Protein AF-A0A2I8VRW0-F1 (afdb_monomer)

Radius of gyration: 17.21 Å; Cα contacts (8 Å, |Δi|>4): 53; chains: 1; bounding box: 36×34×43 Å

Secondary structure (DSSP, 8-state):
--GGGGSHHHHT-HHHHHHHTT------HHHHHHHHHSTT---EEEEEE-TTS-EEEEEESS-TTSTTSPPPHHHHHHHHHHHHTT-

Solvent-accessible surface area (backbone atoms only — not comparable to full-atom values): 5562 Å² total; per-residue (Å²): 140,62,77,74,65,71,37,68,76,50,71,68,29,63,72,56,52,62,51,54,75,73,64,81,90,77,91,51,73,66,49,53,48,50,26,69,79,35,76,89,39,70,49,51,74,52,75,48,72,47,96,89,65,53,75,47,76,50,75,41,65,58,54,87,60,34,91,94,34,64,67,52,70,71,56,51,49,55,51,50,56,55,52,71,74,73,115

Mean predicted aligned error: 5.0 Å

Structure (mmCIF, N/CA/C/O backbone):
data_AF-A0A2I8VRW0-F1
#
_entry.id   AF-A0A2I8VRW0-F1
#
loop_
_atom_site.group_PDB
_atom_site.id
_atom_sit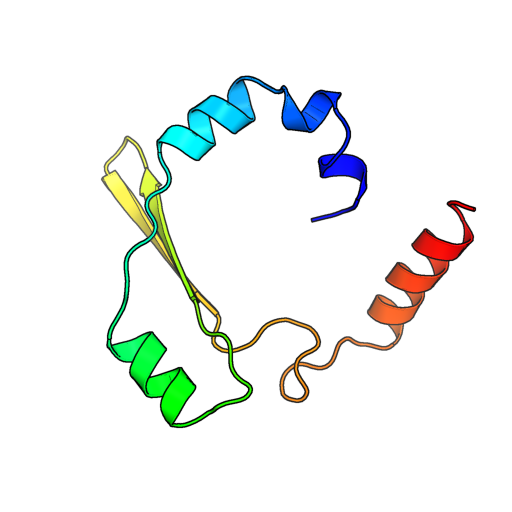e.type_symbol
_atom_site.label_atom_id
_atom_site.label_alt_id
_atom_site.label_comp_id
_atom_site.label_asym_id
_atom_site.label_entity_id
_atom_site.label_seq_id
_atom_site.pdbx_PDB_ins_code
_atom_site.Cartn_x
_atom_site.Cartn_y
_atom_site.Cartn_z
_atom_site.occupancy
_atom_site.B_iso_or_equiv
_atom_site.auth_seq_id
_atom_site.auth_comp_id
_atom_site.auth_asym_id
_atom_site.auth_atom_id
_atom_site.pdbx_PDB_model_num
ATOM 1 N N . MET A 1 1 ? -3.186 -9.466 -3.614 1.00 83.00 1 MET A N 1
ATOM 2 C CA . MET A 1 1 ? -4.484 -8.998 -4.144 1.00 83.00 1 MET A CA 1
ATOM 3 C C . MET A 1 1 ? -4.810 -9.741 -5.435 1.00 83.00 1 MET A C 1
ATOM 5 O O . MET A 1 1 ? -3.896 -9.988 -6.211 1.00 83.00 1 MET A O 1
ATOM 9 N N . THR A 1 2 ? -6.068 -10.122 -5.664 1.00 89.00 2 THR A N 1
ATOM 10 C CA . THR A 1 2 ? -6.555 -10.763 -6.906 1.00 89.00 2 THR A CA 1
ATOM 11 C C . THR A 1 2 ? -7.843 -10.083 -7.383 1.00 89.00 2 THR A C 1
ATOM 13 O O . THR A 1 2 ? -8.536 -9.499 -6.548 1.00 89.00 2 THR A O 1
ATOM 16 N N . PRO A 1 3 ? -8.230 -10.199 -8.670 1.00 90.12 3 PRO A N 1
ATOM 17 C CA . PRO A 1 3 ? -9.462 -9.587 -9.181 1.00 90.12 3 PRO A CA 1
ATOM 18 C C . PRO A 1 3 ? -10.733 -9.984 -8.416 1.00 90.12 3 PRO A C 1
ATOM 20 O O . PRO A 1 3 ? -11.663 -9.194 -8.311 1.00 90.12 3 PRO A O 1
ATOM 23 N N . ARG A 1 4 ? -10.768 -11.183 -7.815 1.00 90.00 4 ARG A N 1
ATOM 24 C CA . ARG A 1 4 ? -11.919 -11.663 -7.034 1.00 90.00 4 ARG A CA 1
ATOM 25 C C . ARG A 1 4 ? -12.270 -10.749 -5.856 1.00 90.00 4 ARG A C 1
ATOM 27 O O . ARG A 1 4 ? -13.438 -10.659 -5.512 1.00 90.00 4 ARG A O 1
ATOM 34 N N . GLN A 1 5 ? -11.284 -10.070 -5.271 1.00 89.31 5 GLN A N 1
ATOM 35 C CA . GLN A 1 5 ? -11.482 -9.172 -4.125 1.00 89.31 5 GLN A CA 1
ATOM 36 C C . GLN A 1 5 ? -12.163 -7.845 -4.500 1.00 89.31 5 GLN A C 1
ATOM 38 O O . GLN A 1 5 ? -12.454 -7.057 -3.611 1.00 89.31 5 GLN A O 1
ATOM 43 N N . TYR A 1 6 ? -12.413 -7.605 -5.790 1.00 92.25 6 TYR A N 1
ATOM 44 C CA . TYR A 1 6 ? -13.134 -6.435 -6.300 1.00 92.25 6 TYR A CA 1
ATOM 45 C C . TYR A 1 6 ? -14.560 -6.772 -6.758 1.00 92.25 6 TYR A C 1
ATOM 47 O O . TYR A 1 6 ? -15.204 -5.960 -7.413 1.00 92.25 6 TYR A O 1
ATOM 55 N N . ARG A 1 7 ? -15.051 -7.981 -6.466 1.00 93.88 7 ARG A N 1
ATOM 56 C CA . ARG A 1 7 ? -16.459 -8.328 -6.680 1.00 93.88 7 ARG A CA 1
ATOM 57 C C . ARG A 1 7 ? -17.335 -7.630 -5.639 1.00 93.88 7 ARG A C 1
ATOM 59 O O . ARG A 1 7 ? -16.874 -7.335 -4.537 1.00 93.88 7 ARG A O 1
ATOM 66 N N . GLU A 1 8 ? -18.595 -7.399 -5.993 1.00 93.38 8 GLU A N 1
ATOM 67 C CA . GLU A 1 8 ? -19.555 -6.626 -5.192 1.00 93.38 8 GLU A CA 1
ATOM 68 C C . GLU A 1 8 ? -19.682 -7.119 -3.741 1.00 93.38 8 GLU A C 1
ATOM 70 O O . GLU A 1 8 ? -19.754 -6.326 -2.806 1.00 93.38 8 GLU A O 1
ATOM 75 N N . ASP A 1 9 ? -19.631 -8.434 -3.532 1.00 92.19 9 ASP A N 1
ATOM 76 C CA . ASP A 1 9 ? -19.693 -9.079 -2.217 1.00 92.19 9 ASP A CA 1
ATOM 77 C C . ASP A 1 9 ? -18.505 -8.726 -1.306 1.00 92.19 9 ASP A C 1
ATOM 79 O O . ASP A 1 9 ? -18.650 -8.663 -0.085 1.00 92.19 9 ASP A O 1
ATOM 83 N N . TYR A 1 10 ? -17.330 -8.459 -1.882 1.00 90.19 10 TYR A N 1
ATOM 84 C CA . TYR A 1 10 ? -16.168 -7.965 -1.139 1.00 90.19 10 TYR A CA 1
ATOM 85 C C . TYR A 1 10 ? -16.198 -6.448 -0.966 1.00 90.19 10 TYR A C 1
ATOM 87 O O . TYR A 1 10 ? -15.784 -5.958 0.084 1.00 90.19 10 T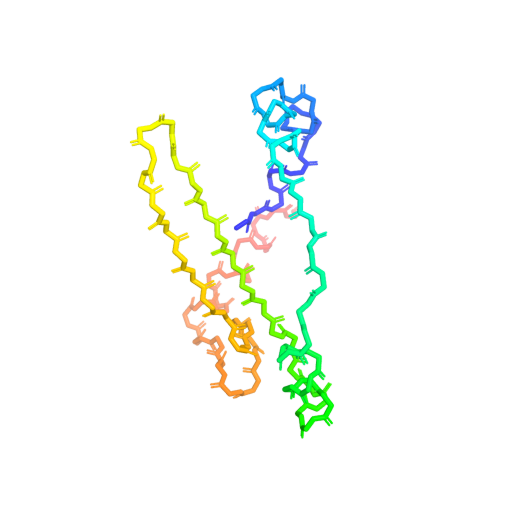YR A O 1
ATOM 95 N N . LEU A 1 11 ? -16.695 -5.719 -1.969 1.00 90.56 11 LEU A N 1
ATOM 96 C CA . LEU A 1 11 ? -16.808 -4.260 -1.923 1.00 90.56 11 LEU A CA 1
ATOM 97 C C . LEU A 1 11 ? -17.850 -3.782 -0.909 1.00 90.56 11 LEU A C 1
ATOM 99 O O . LEU A 1 11 ? -17.693 -2.705 -0.361 1.00 90.56 11 LEU A O 1
ATOM 103 N N . THR A 1 12 ? -18.884 -4.576 -0.636 1.00 93.25 12 THR A N 1
ATOM 104 C CA . THR A 1 12 ? -19.944 -4.253 0.339 1.00 93.25 12 THR A CA 1
ATOM 105 C C . THR A 1 12 ? -19.728 -4.910 1.705 1.00 93.25 12 THR A C 1
ATOM 107 O O . THR A 1 12 ? -20.567 -4.799 2.601 1.00 93.25 12 THR A O 1
ATOM 110 N N . ASN A 1 13 ? -18.599 -5.598 1.899 1.00 96.00 13 ASN A N 1
ATOM 111 C CA . ASN A 1 13 ? -18.326 -6.346 3.118 1.00 96.00 13 ASN A CA 1
ATOM 112 C C . ASN A 1 13 ? -18.107 -5.407 4.316 1.00 96.00 13 ASN A C 1
ATOM 114 O O . ASN A 1 13 ? -17.130 -4.654 4.362 1.00 96.00 13 ASN A O 1
ATOM 118 N N . SER A 1 14 ? -18.967 -5.511 5.334 1.00 96.56 14 SER A N 1
ATOM 119 C CA . SER A 1 14 ? -18.913 -4.651 6.523 1.00 96.56 14 SER A CA 1
ATOM 120 C C . SER A 1 14 ? -17.571 -4.711 7.252 1.00 96.56 14 SER A C 1
ATOM 122 O O . SER A 1 14 ? -17.059 -3.677 7.667 1.00 96.56 14 SER A O 1
ATOM 124 N N . ARG A 1 15 ? -16.937 -5.888 7.333 1.00 95.50 15 ARG A N 1
ATOM 125 C CA . ARG A 1 15 ? -15.631 -6.041 7.995 1.00 95.50 15 ARG A CA 1
ATOM 126 C C . ARG A 1 15 ? -14.524 -5.302 7.250 1.00 95.50 15 ARG A C 1
ATOM 128 O O . ARG A 1 15 ? -13.601 -4.797 7.881 1.00 95.50 15 ARG A O 1
ATOM 135 N N . VAL A 1 16 ? -14.592 -5.242 5.918 1.00 93.88 16 VAL A N 1
ATOM 136 C CA . VAL A 1 16 ? -13.634 -4.467 5.115 1.00 93.88 16 VAL A CA 1
ATOM 137 C C . VAL A 1 16 ? -13.845 -2.977 5.373 1.00 93.88 16 VAL A C 1
ATOM 139 O O . VAL A 1 16 ? -12.877 -2.278 5.655 1.00 93.88 16 VAL A O 1
ATOM 142 N N . HIS A 1 17 ? -15.097 -2.513 5.380 1.00 94.50 17 HIS A N 1
ATOM 143 C CA . HIS A 1 17 ? -15.430 -1.116 5.673 1.00 94.50 17 HIS A CA 1
ATOM 144 C C . HIS A 1 17 ? -14.988 -0.676 7.074 1.00 94.50 17 HIS A C 1
ATOM 146 O O . HIS A 1 17 ? -14.348 0.366 7.210 1.00 94.50 17 HIS A O 1
ATOM 152 N N . GLU A 1 18 ? -15.254 -1.484 8.101 1.00 96.12 18 GLU A N 1
ATOM 153 C CA . GLU A 1 18 ? -14.801 -1.234 9.477 1.00 96.12 18 GLU A CA 1
ATOM 154 C C . GLU A 1 18 ? -13.274 -1.115 9.574 1.00 96.12 18 GLU A C 1
ATOM 156 O O . GLU A 1 18 ? -12.753 -0.318 10.354 1.00 96.12 18 GLU A O 1
ATOM 161 N N . MET A 1 19 ? -12.534 -1.899 8.785 1.00 94.88 19 MET A N 1
ATOM 162 C CA . MET A 1 19 ? -11.076 -1.800 8.734 1.00 94.88 19 MET A CA 1
ATOM 163 C C . MET A 1 19 ? -10.613 -0.551 7.989 1.00 94.88 19 MET A C 1
ATOM 165 O O . MET A 1 19 ? -9.708 0.127 8.468 1.00 94.88 19 MET A O 1
ATOM 169 N N . THR A 1 20 ? -11.238 -0.205 6.861 1.00 93.88 20 THR A N 1
ATOM 170 C CA . THR A 1 20 ? -10.910 1.009 6.099 1.00 93.88 20 THR A CA 1
ATOM 171 C C . THR A 1 20 ? -11.083 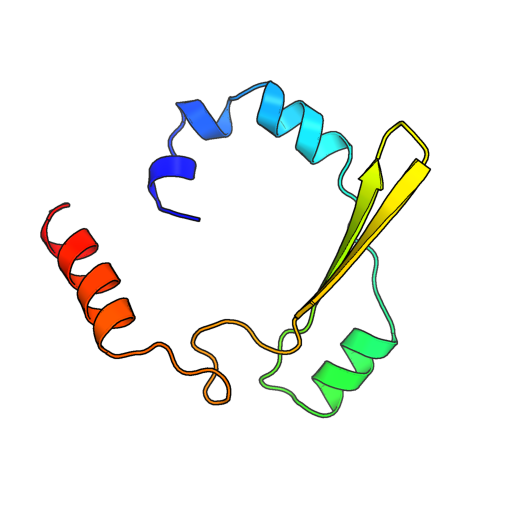2.274 6.939 1.00 93.88 20 THR A C 1
ATOM 173 O O . THR A 1 20 ? -10.270 3.185 6.822 1.00 93.88 20 THR A O 1
ATOM 176 N N . GLN A 1 21 ? -12.064 2.314 7.846 1.00 95.75 21 GLN A N 1
ATOM 177 C CA . GLN A 1 21 ? -12.264 3.439 8.772 1.00 95.75 21 GLN A CA 1
ATOM 178 C C . GLN A 1 21 ? -11.090 3.681 9.736 1.00 95.75 21 GLN A C 1
ATOM 180 O O . GLN A 1 21 ? -10.986 4.763 10.305 1.00 95.75 21 GLN A O 1
ATOM 185 N N . LYS A 1 22 ? -10.206 2.696 9.923 1.00 96.69 22 LYS A N 1
ATOM 186 C CA . LYS A 1 22 ? -9.019 2.796 10.789 1.00 96.69 22 LYS A CA 1
ATOM 187 C C . LYS A 1 22 ? -7.762 3.216 10.025 1.00 96.69 22 LYS A C 1
ATOM 189 O O . LYS A 1 22 ? -6.717 3.405 10.637 1.00 96.69 22 LYS A O 1
ATOM 194 N N . VAL A 1 23 ? -7.837 3.317 8.698 1.00 97.19 23 VAL A N 1
ATOM 195 C CA . VAL A 1 23 ? -6.690 3.640 7.847 1.00 97.19 23 VAL A CA 1
ATOM 196 C C . VAL A 1 23 ? -6.600 5.150 7.663 1.00 97.19 23 VAL A C 1
ATOM 198 O O . VAL A 1 23 ? -7.540 5.783 7.188 1.00 97.19 23 VAL A O 1
ATOM 201 N N . SER A 1 24 ? -5.438 5.719 7.973 1.00 96.94 24 SER A N 1
ATOM 202 C CA . SER A 1 24 ? -5.072 7.083 7.598 1.00 96.94 24 SER A CA 1
ATOM 203 C C . SER A 1 24 ? -3.919 7.058 6.595 1.00 96.94 24 SER A C 1
ATOM 205 O O . SER A 1 24 ? -3.023 6.218 6.664 1.00 96.94 24 SER A O 1
ATOM 207 N N . ALA A 1 25 ? -3.957 7.974 5.628 1.00 96.50 25 ALA A N 1
ATOM 208 C CA . ALA A 1 25 ? -2.849 8.217 4.715 1.00 96.50 25 ALA A CA 1
ATOM 209 C C . ALA A 1 25 ? -2.139 9.495 5.160 1.00 96.50 25 ALA A C 1
ATOM 211 O O . ALA A 1 25 ? -2.771 10.544 5.284 1.00 96.50 25 ALA A O 1
ATOM 212 N N . VAL A 1 26 ? -0.837 9.395 5.414 1.00 96.31 26 VAL A N 1
ATOM 213 C CA . VAL A 1 26 ? -0.010 10.509 5.884 1.00 96.31 26 VAL A CA 1
ATOM 214 C C . VAL A 1 26 ? 1.126 10.720 4.896 1.00 96.31 26 VAL A C 1
ATOM 216 O O . VAL A 1 26 ? 1.722 9.761 4.403 1.00 96.31 26 VAL A O 1
ATOM 219 N N . GLU A 1 27 ? 1.404 11.980 4.581 1.00 95.56 27 GLU A N 1
ATOM 220 C CA . GLU A 1 27 ? 2.547 12.347 3.756 1.00 95.56 27 GLU A CA 1
ATOM 221 C C . GLU A 1 27 ? 3.850 12.209 4.552 1.00 95.56 27 GLU A C 1
ATOM 223 O O . GLU A 1 27 ? 3.951 12.685 5.682 1.00 95.56 27 GLU A O 1
ATOM 228 N N . ASP A 1 28 ? 4.862 11.594 3.940 1.00 96.62 28 ASP A N 1
ATOM 229 C CA . ASP A 1 28 ? 6.183 11.422 4.538 1.00 96.62 28 ASP A CA 1
ATOM 230 C C . ASP A 1 28 ? 7.256 12.106 3.678 1.00 96.62 28 ASP A C 1
ATOM 232 O O . ASP A 1 28 ? 7.471 11.778 2.503 1.00 96.62 28 ASP A O 1
ATOM 236 N N . GLY A 1 29 ? 7.955 13.072 4.278 1.00 96.56 29 GLY A N 1
ATOM 237 C CA . GLY A 1 29 ? 8.975 13.862 3.592 1.00 96.56 29 GLY A CA 1
ATOM 238 C C . GLY A 1 29 ? 10.153 13.031 3.072 1.00 96.56 29 GLY A C 1
ATOM 239 O O . GLY A 1 29 ? 10.718 13.369 2.028 1.00 96.56 29 GLY A O 1
ATOM 240 N N . SER A 1 30 ? 10.495 11.931 3.750 1.00 95.44 30 SER A N 1
ATOM 241 C CA . SER A 1 30 ? 11.584 11.035 3.351 1.00 95.44 30 SER A CA 1
ATOM 242 C C . SER A 1 30 ? 11.204 10.183 2.137 1.00 95.44 30 SER A C 1
ATOM 244 O O . SER A 1 30 ? 12.017 10.018 1.228 1.00 95.44 30 SER A O 1
ATOM 246 N N . LEU A 1 31 ? 9.953 9.715 2.052 1.00 96.06 31 LEU A N 1
ATOM 247 C CA . LEU A 1 31 ? 9.437 9.002 0.877 1.00 96.06 31 LEU A CA 1
ATOM 248 C C . LEU A 1 31 ? 9.376 9.919 -0.347 1.00 96.06 31 LEU A C 1
ATOM 250 O O . LEU A 1 31 ? 9.764 9.524 -1.450 1.00 96.06 31 LEU A O 1
ATOM 254 N N . ASN A 1 32 ? 8.959 11.169 -0.143 1.00 95.62 32 ASN A N 1
ATOM 255 C CA . ASN A 1 32 ? 8.947 12.183 -1.192 1.00 95.62 32 ASN A CA 1
ATOM 256 C C . ASN A 1 32 ? 10.354 12.533 -1.684 1.00 95.62 32 ASN A C 1
ATOM 258 O O . ASN A 1 32 ? 10.558 12.697 -2.888 1.00 95.62 32 ASN A O 1
ATOM 262 N N . ALA A 1 33 ? 11.327 12.646 -0.776 1.00 96.06 33 ALA A N 1
ATOM 263 C CA . ALA A 1 33 ? 12.726 12.845 -1.141 1.00 96.06 33 ALA A CA 1
ATOM 264 C C . ALA A 1 33 ? 13.270 11.651 -1.935 1.00 96.06 33 ALA A C 1
ATOM 266 O O . ALA A 1 33 ? 13.791 11.843 -3.033 1.00 96.06 33 ALA A O 1
ATOM 267 N N . HIS A 1 34 ? 13.018 10.426 -1.461 1.00 94.31 34 HIS A N 1
ATOM 268 C CA . HIS A 1 34 ? 13.411 9.197 -2.154 1.00 94.31 34 HIS A CA 1
ATOM 269 C C . HIS A 1 34 ? 12.861 9.142 -3.581 1.00 94.31 34 HIS A C 1
ATOM 271 O O . HIS A 1 34 ? 13.594 8.824 -4.515 1.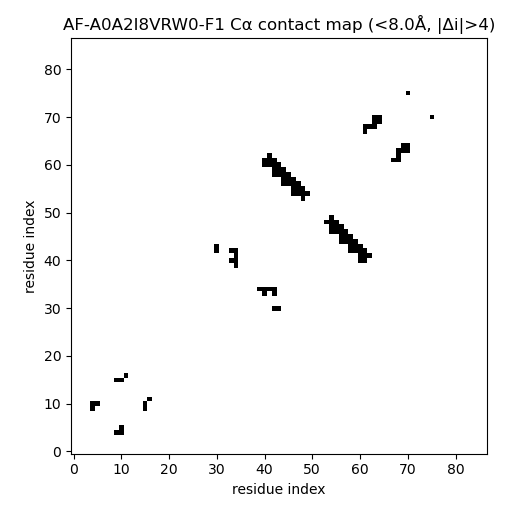00 94.31 34 HIS A O 1
ATOM 277 N N . ARG A 1 35 ? 11.577 9.471 -3.775 1.00 93.56 35 ARG A N 1
ATOM 278 C CA . ARG A 1 35 ? 10.958 9.527 -5.108 1.00 93.56 35 ARG A CA 1
ATOM 279 C C . ARG A 1 35 ? 11.573 10.617 -5.990 1.00 93.56 35 ARG A C 1
ATOM 281 O O . ARG A 1 35 ? 11.693 10.409 -7.191 1.00 93.56 35 ARG A O 1
ATOM 288 N N . ARG A 1 36 ? 11.941 11.777 -5.435 1.00 96.12 36 ARG A N 1
ATOM 289 C CA . ARG A 1 36 ? 12.610 12.846 -6.200 1.00 96.12 36 ARG A CA 1
ATOM 290 C C . ARG A 1 36 ? 13.975 12.395 -6.721 1.00 96.12 36 ARG A C 1
ATOM 292 O O . ARG A 1 36 ? 14.291 12.661 -7.875 1.00 96.12 36 ARG A O 1
ATOM 299 N N . GLU A 1 37 ? 14.740 11.687 -5.896 1.00 96.19 37 GLU A N 1
ATOM 300 C CA . GLU A 1 37 ? 16.042 11.114 -6.267 1.00 96.19 37 GLU A CA 1
ATOM 301 C C . GLU A 1 37 ? 15.901 9.918 -7.216 1.00 96.19 37 GLU A C 1
ATOM 303 O O . GLU A 1 37 ? 16.735 9.715 -8.095 1.00 96.19 37 GLU A O 1
ATOM 308 N N . ASN A 1 38 ? 14.810 9.158 -7.080 1.00 93.44 38 ASN A N 1
ATOM 309 C CA . ASN A 1 38 ? 14.535 7.951 -7.851 1.00 93.44 38 ASN A CA 1
ATOM 310 C C . ASN A 1 38 ? 13.143 8.043 -8.508 1.00 93.44 38 ASN A C 1
ATOM 312 O O . ASN A 1 38 ? 12.192 7.425 -8.022 1.00 93.44 38 ASN A O 1
ATOM 316 N N . PRO A 1 39 ? 12.983 8.774 -9.631 1.00 92.31 39 PRO A N 1
ATOM 317 C CA . PRO A 1 39 ? 11.666 9.115 -10.188 1.00 92.31 39 PRO A CA 1
ATOM 318 C C . PRO A 1 39 ? 10.770 7.931 -10.572 1.00 92.31 39 PRO A C 1
ATOM 320 O O . PRO A 1 39 ? 9.557 8.091 -10.694 1.00 92.31 39 PRO A O 1
ATOM 323 N N . ARG A 1 40 ? 11.357 6.746 -10.785 1.00 92.56 40 ARG A N 1
ATOM 324 C CA . ARG A 1 40 ? 10.631 5.504 -11.108 1.00 92.56 40 ARG A CA 1
ATOM 325 C C . ARG A 1 40 ? 10.146 4.746 -9.869 1.00 92.56 40 ARG A C 1
ATOM 327 O O . ARG A 1 40 ? 9.353 3.817 -10.001 1.00 92.56 40 ARG A O 1
ATOM 334 N N . HIS A 1 41 ? 10.593 5.143 -8.68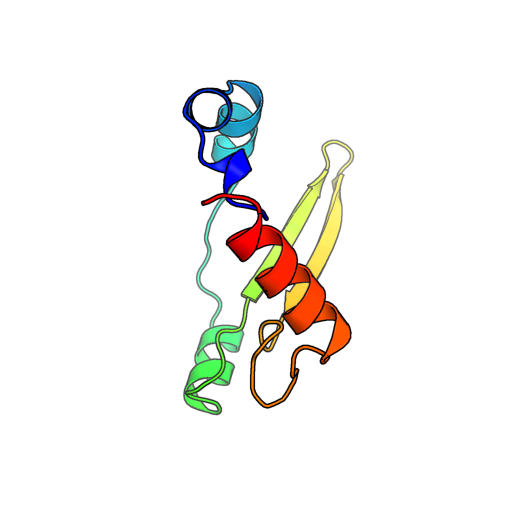0 1.00 93.06 41 HIS A N 1
ATOM 335 C CA . HIS A 1 41 ? 10.225 4.497 -7.429 1.00 93.06 41 HIS A CA 1
ATOM 336 C C . HIS A 1 41 ? 8.919 5.084 -6.905 1.00 93.06 41 HIS A C 1
ATOM 338 O O . HIS A 1 41 ? 8.666 6.288 -6.977 1.00 93.06 41 HIS A O 1
ATOM 344 N N . VAL A 1 42 ? 8.104 4.211 -6.321 1.00 92.69 42 VAL A N 1
ATOM 345 C CA . VAL A 1 42 ? 6.857 4.576 -5.645 1.00 92.69 42 VAL A CA 1
ATOM 346 C C . VAL A 1 42 ? 6.921 3.986 -4.237 1.00 92.69 42 VAL A C 1
ATOM 348 O O . VAL A 1 42 ? 6.364 2.913 -4.000 1.00 92.69 42 VAL A O 1
ATOM 351 N N . PRO A 1 43 ? 7.696 4.609 -3.331 1.00 95.94 43 PRO A N 1
ATOM 352 C CA . PRO A 1 43 ? 7.956 4.030 -2.028 1.00 95.94 43 PRO A CA 1
ATOM 353 C C . PRO A 1 43 ? 6.768 4.254 -1.083 1.00 95.94 43 PRO A C 1
ATOM 355 O O . PRO A 1 43 ? 6.066 5.261 -1.173 1.00 95.94 43 PRO A O 1
ATOM 358 N N . SER A 1 44 ? 6.553 3.323 -0.159 1.00 96.19 44 SER A N 1
ATOM 359 C CA . SER A 1 44 ? 5.496 3.404 0.852 1.00 96.19 44 SER A CA 1
ATOM 360 C C . SER A 1 44 ? 5.943 2.803 2.182 1.00 96.19 44 SER A C 1
ATOM 362 O O . SER A 1 44 ? 6.812 1.927 2.227 1.00 96.19 44 SER A O 1
ATOM 364 N N . ILE A 1 45 ? 5.345 3.282 3.272 1.00 96.94 45 ILE A N 1
ATOM 365 C CA . ILE A 1 45 ? 5.468 2.709 4.615 1.00 96.94 45 ILE A CA 1
ATOM 366 C C . ILE A 1 45 ? 4.060 2.366 5.089 1.00 96.94 45 ILE A C 1
ATOM 368 O O . ILE A 1 45 ? 3.139 3.167 4.940 1.00 96.94 45 ILE A O 1
ATOM 372 N N . VAL A 1 46 ? 3.894 1.170 5.642 1.00 97.19 46 VAL A N 1
ATOM 373 C CA . VAL A 1 46 ? 2.664 0.748 6.311 1.00 97.19 46 VAL A CA 1
ATOM 374 C C . VAL A 1 46 ? 2.992 0.526 7.776 1.00 97.19 46 VAL A C 1
ATOM 376 O O . VAL A 1 46 ? 3.886 -0.261 8.088 1.00 97.19 46 VAL A O 1
ATOM 379 N N . ARG A 1 47 ? 2.260 1.214 8.655 1.00 97.56 47 ARG A N 1
ATOM 380 C CA . ARG A 1 47 ? 2.309 1.029 10.106 1.00 97.56 47 ARG A CA 1
ATOM 381 C C . ARG A 1 47 ? 0.968 0.506 10.597 1.00 97.56 47 ARG A C 1
ATOM 383 O O . ARG A 1 47 ? -0.076 0.976 10.150 1.00 97.56 47 ARG A O 1
ATOM 390 N N . ILE A 1 48 ? 1.003 -0.470 11.494 1.00 97.75 48 ILE A N 1
ATOM 391 C CA . ILE A 1 48 ? -0.172 -1.054 12.139 1.00 97.75 48 ILE A CA 1
ATOM 392 C C . ILE A 1 48 ? 0.072 -1.011 13.640 1.00 97.75 48 ILE A C 1
ATOM 394 O O . ILE A 1 48 ? 1.030 -1.616 14.110 1.00 97.75 48 ILE A O 1
ATOM 398 N N . THR A 1 49 ? -0.815 -0.342 14.369 1.00 97.69 49 THR A N 1
ATOM 399 C CA . THR A 1 49 ? -0.868 -0.399 15.832 1.00 97.69 49 THR A CA 1
ATOM 400 C C . THR A 1 49 ? -2.041 -1.285 16.230 1.00 97.69 49 THR A C 1
ATOM 402 O O . THR A 1 49 ? -3.175 -1.060 15.795 1.00 97.69 49 THR A O 1
ATOM 405 N N . THR A 1 50 ? -1.780 -2.328 17.008 1.00 97.00 50 THR A N 1
ATOM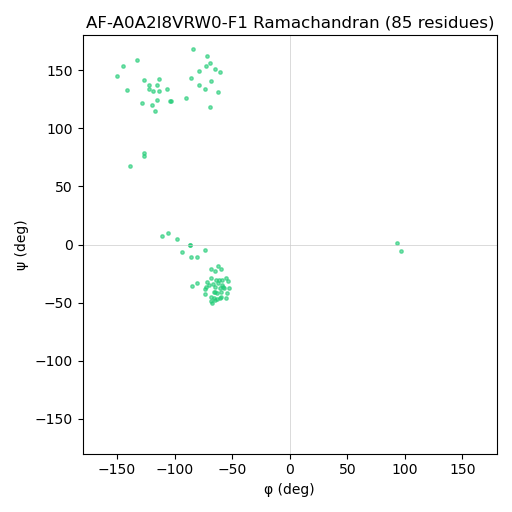 406 C CA . THR A 1 50 ? -2.806 -3.250 17.504 1.00 97.00 50 THR A CA 1
ATOM 407 C C . THR A 1 50 ? -3.474 -2.702 18.767 1.00 97.00 50 THR A C 1
ATOM 409 O O . THR A 1 50 ? -3.044 -1.716 19.361 1.00 97.00 50 THR A O 1
ATOM 412 N N . THR A 1 51 ? -4.582 -3.315 19.185 1.00 96.62 51 THR A N 1
ATOM 413 C CA . THR A 1 51 ? -5.379 -2.841 20.333 1.00 96.62 51 THR A CA 1
ATOM 414 C C . THR A 1 51 ? -4.679 -2.990 21.684 1.00 96.62 51 THR A C 1
ATOM 416 O O . THR A 1 51 ? -5.062 -2.323 22.638 1.00 96.62 51 THR A O 1
ATOM 419 N N . ASP A 1 52 ? -3.687 -3.872 21.771 1.00 96.75 52 ASP A N 1
ATOM 420 C CA . ASP A 1 52 ? -2.777 -4.043 22.909 1.00 96.75 52 ASP A CA 1
ATOM 421 C C . ASP A 1 52 ? -1.554 -3.109 22.849 1.00 96.75 52 ASP A C 1
ATOM 423 O O . ASP A 1 52 ? -0.762 -3.089 23.786 1.00 96.75 52 ASP A O 1
ATOM 427 N N . GLY A 1 53 ? -1.442 -2.280 21.804 1.00 96.88 53 GLY A N 1
ATOM 428 C CA . GLY A 1 53 ? -0.418 -1.243 21.670 1.00 96.88 53 GLY A CA 1
ATOM 429 C C . GLY A 1 53 ? 0.843 -1.667 20.916 1.00 96.88 53 GLY A C 1
ATOM 430 O O . GLY A 1 53 ? 1.736 -0.838 20.758 1.00 96.88 53 GLY A O 1
ATOM 431 N N . GLU A 1 54 ? 0.923 -2.905 20.423 1.00 97.75 54 GLU A N 1
ATOM 432 C CA . GLU A 1 54 ? 2.058 -3.356 19.612 1.00 97.75 54 GLU A CA 1
ATOM 433 C C . GLU A 1 54 ? 2.074 -2.657 18.247 1.00 97.75 54 GLU A C 1
ATOM 435 O O . GLU A 1 54 ? 1.036 -2.458 17.606 1.00 97.75 54 GLU A O 1
ATOM 440 N N . GLU A 1 55 ? 3.271 -2.299 17.781 1.00 97.81 55 GLU A N 1
ATOM 441 C CA . GLU A 1 55 ? 3.467 -1.633 16.497 1.00 97.81 55 GLU A CA 1
ATOM 442 C C . GLU A 1 55 ? 4.228 -2.516 15.511 1.00 97.81 55 GLU A C 1
ATOM 444 O O . GLU A 1 55 ? 5.304 -3.042 15.793 1.00 97.81 55 GLU A O 1
ATOM 449 N N . TYR A 1 56 ? 3.692 -2.604 14.299 1.00 97.75 56 TYR A N 1
ATOM 450 C CA . TYR A 1 56 ? 4.332 -3.252 13.166 1.00 97.75 56 TYR A CA 1
ATOM 451 C C . TYR A 1 56 ? 4.555 -2.228 12.066 1.00 97.75 56 TYR A C 1
ATOM 453 O O . TYR A 1 56 ? 3.630 -1.513 11.683 1.00 97.75 56 TYR A O 1
ATOM 461 N N . GLU A 1 57 ? 5.763 -2.191 11.514 1.00 96.88 57 GLU A N 1
ATOM 462 C CA . GLU A 1 57 ? 6.107 -1.3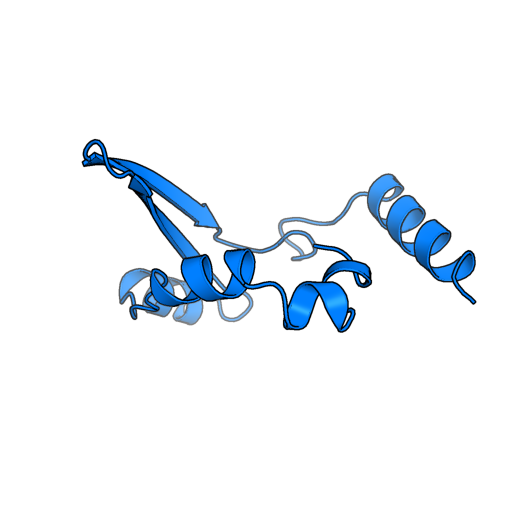22 10.395 1.00 96.88 57 GLU A CA 1
ATOM 463 C C . GLU A 1 57 ? 6.718 -2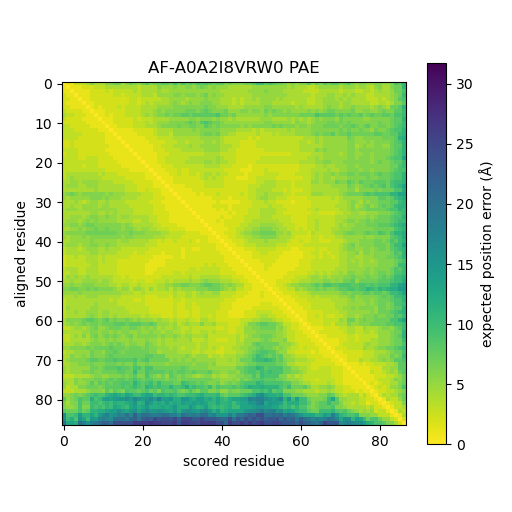.133 9.253 1.00 96.88 57 GLU A C 1
ATOM 465 O O . GLU A 1 57 ? 7.487 -3.074 9.453 1.00 96.88 57 GLU A O 1
ATOM 470 N N . THR A 1 58 ? 6.383 -1.771 8.020 1.00 96.50 58 THR A N 1
ATOM 471 C CA . THR A 1 58 ? 7.074 -2.273 6.834 1.00 96.50 58 THR A CA 1
ATOM 472 C C . THR A 1 58 ? 7.227 -1.169 5.804 1.00 96.50 58 THR A C 1
ATOM 474 O O . THR A 1 58 ? 6.264 -0.481 5.465 1.00 96.50 58 THR A O 1
ATOM 477 N N . ARG A 1 59 ? 8.439 -1.049 5.256 1.00 95.06 59 ARG A N 1
ATOM 478 C CA . ARG A 1 59 ? 8.766 -0.146 4.153 1.00 95.06 59 ARG A CA 1
ATOM 479 C C . ARG A 1 59 ? 8.956 -0.923 2.856 1.00 95.06 59 ARG A C 1
ATOM 481 O O . ARG A 1 59 ? 9.690 -1.906 2.808 1.00 95.06 59 ARG A O 1
ATOM 488 N N . VAL A 1 60 ? 8.354 -0.425 1.783 1.00 93.56 60 VAL A N 1
ATOM 489 C CA . VAL A 1 60 ? 8.538 -0.921 0.417 1.00 93.56 60 VAL A CA 1
ATOM 490 C C . VAL A 1 60 ? 9.161 0.197 -0.409 1.00 93.56 60 VAL A C 1
ATOM 492 O O . VAL A 1 60 ? 8.544 1.238 -0.604 1.00 93.56 60 VAL A O 1
ATOM 495 N N . GLY A 1 61 ? 10.395 0.008 -0.883 1.00 89.75 61 GLY A N 1
ATOM 496 C CA . GLY A 1 61 ? 11.082 0.993 -1.734 1.00 89.75 61 GLY A CA 1
ATOM 497 C C . GLY A 1 61 ? 10.657 0.931 -3.205 1.00 89.75 61 GLY A C 1
ATOM 498 O O . GLY A 1 61 ? 10.593 1.957 -3.879 1.00 89.75 61 GLY A O 1
ATOM 499 N N . TYR A 1 62 ? 10.343 -0.272 -3.687 1.00 90.19 62 TYR A N 1
ATOM 500 C CA . TYR A 1 62 ? 9.832 -0.535 -5.030 1.00 90.19 62 TYR A CA 1
ATOM 501 C C . TYR A 1 62 ? 8.912 -1.772 -5.029 1.00 90.19 62 TYR A C 1
ATOM 503 O O . TYR A 1 62 ? 9.134 -2.729 -4.274 1.00 90.19 62 TYR A O 1
ATOM 511 N N . PRO A 1 63 ? 7.854 -1.783 -5.857 1.00 88.62 63 PRO A N 1
ATOM 512 C CA . PRO A 1 63 ? 6.936 -2.912 -5.940 1.00 88.62 63 PRO A CA 1
ATOM 513 C C . PRO A 1 63 ? 7.575 -4.120 -6.642 1.00 88.62 63 PRO A C 1
ATOM 515 O O . PRO A 1 63 ? 8.561 -4.003 -7.367 1.00 88.62 63 PRO A O 1
ATOM 518 N N . SER A 1 64 ? 6.983 -5.301 -6.453 1.00 88.19 64 SER A N 1
ATOM 519 C CA . SER A 1 64 ? 7.274 -6.463 -7.306 1.00 88.19 64 SER A CA 1
ATOM 520 C C . SER A 1 64 ? 6.868 -6.142 -8.750 1.00 88.19 64 SER A C 1
ATOM 522 O O . SER A 1 64 ? 5.776 -5.620 -8.979 1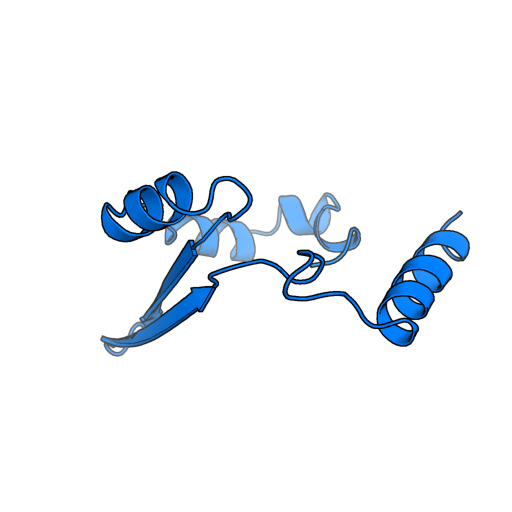.00 88.19 64 SER A O 1
ATOM 524 N N . GLY A 1 65 ? 7.759 -6.404 -9.705 1.00 87.25 65 GLY A N 1
ATOM 525 C CA . GLY A 1 65 ? 7.618 -6.012 -11.110 1.00 87.25 65 GLY A CA 1
ATOM 526 C C . GLY A 1 65 ? 8.337 -4.717 -11.481 1.00 87.25 65 GLY A C 1
ATOM 527 O O . GLY A 1 65 ? 8.391 -4.385 -12.662 1.00 87.25 65 GLY A O 1
ATOM 528 N N . HIS A 1 66 ? 8.918 -3.997 -10.516 1.00 91.06 66 HIS A N 1
ATOM 529 C CA . HIS A 1 66 ? 9.878 -2.935 -10.823 1.00 91.06 66 HIS A CA 1
ATOM 530 C C . HIS A 1 66 ? 11.141 -3.542 -11.470 1.00 91.06 66 HIS A C 1
ATOM 532 O O . HIS A 1 66 ? 11.483 -4.673 -11.132 1.00 91.06 66 HIS A O 1
ATOM 538 N N . PRO A 1 67 ? 11.886 -2.832 -12.339 1.00 88.31 67 PRO A N 1
ATOM 539 C CA . PRO A 1 67 ? 13.128 -3.359 -12.920 1.00 88.31 67 PRO A CA 1
ATOM 540 C C . PRO A 1 67 ? 14.157 -3.849 -11.890 1.00 88.31 67 PRO A C 1
ATOM 542 O O . PRO A 1 67 ? 14.872 -4.809 -12.146 1.00 88.31 67 PRO A O 1
ATOM 545 N N . GLU A 1 68 ? 14.194 -3.228 -10.710 1.00 89.50 68 GLU A N 1
ATOM 546 C CA . GLU A 1 68 ? 15.060 -3.635 -9.585 1.00 89.50 68 GLU A CA 1
ATOM 547 C C . GLU A 1 68 ? 14.503 -4.815 -8.772 1.00 89.50 68 GLU A C 1
ATOM 549 O O . GLU A 1 68 ? 15.202 -5.399 -7.950 1.00 89.50 68 GLU A O 1
ATOM 554 N N . ARG A 1 69 ? 13.240 -5.186 -9.005 1.00 90.25 69 ARG A N 1
ATOM 555 C CA . ARG A 1 69 ? 12.572 -6.346 -8.407 1.00 90.25 69 ARG A CA 1
ATOM 556 C C . ARG A 1 69 ? 11.722 -7.052 -9.458 1.00 90.25 69 ARG A C 1
ATOM 558 O O . ARG A 1 69 ? 10.486 -7.003 -9.379 1.00 90.25 69 ARG A O 1
ATOM 565 N N . PRO A 1 70 ? 12.370 -7.662 -10.462 1.00 90.50 70 PRO A N 1
ATOM 566 C CA . PRO A 1 70 ? 11.663 -8.345 -11.524 1.00 90.50 70 PRO A CA 1
ATOM 567 C C . PRO A 1 70 ? 10.827 -9.485 -10.945 1.00 90.50 70 PRO A C 1
ATOM 569 O O . PRO A 1 70 ? 11.159 -10.083 -9.921 1.00 90.50 70 PRO A O 1
ATOM 572 N N . ILE A 1 71 ? 9.710 -9.752 -11.606 1.00 90.88 71 ILE A N 1
ATOM 573 C CA . ILE A 1 71 ? 8.892 -10.930 -11.336 1.00 90.88 71 ILE A CA 1
ATOM 574 C C . ILE A 1 71 ? 9.582 -12.109 -12.025 1.00 90.88 71 ILE A C 1
ATOM 576 O O . ILE A 1 71 ? 10.054 -11.963 -13.151 1.00 90.88 71 ILE A O 1
ATOM 580 N N . SER A 1 72 ? 9.655 -13.256 -11.356 1.00 91.81 72 SER A N 1
ATOM 581 C CA . SER A 1 72 ? 10.223 -14.473 -11.941 1.00 91.81 72 SER A CA 1
ATOM 582 C C . SER A 1 72 ? 9.338 -15.042 -13.055 1.00 91.81 72 SER A C 1
ATOM 584 O O . SER A 1 72 ? 8.119 -14.846 -13.056 1.00 91.81 72 SER A O 1
ATOM 586 N N . ASP A 1 73 ? 9.925 -15.816 -13.969 1.00 90.25 73 ASP A N 1
ATOM 587 C CA . ASP A 1 73 ? 9.176 -16.473 -15.050 1.00 90.25 73 ASP A CA 1
ATOM 588 C C . ASP A 1 73 ? 8.023 -17.329 -14.504 1.00 90.25 73 ASP A C 1
ATOM 590 O O . ASP A 1 73 ? 6.894 -17.222 -14.975 1.00 90.25 73 ASP A O 1
ATOM 594 N N . ALA A 1 74 ? 8.253 -18.074 -13.417 1.00 89.25 74 ALA A N 1
ATOM 595 C CA . ALA A 1 74 ? 7.222 -18.874 -12.752 1.00 89.25 74 ALA A CA 1
ATOM 596 C C . ALA A 1 74 ? 6.039 -18.030 -12.228 1.00 89.25 74 ALA A C 1
ATOM 598 O O . ALA A 1 74 ? 4.877 -18.444 -12.284 1.00 89.25 74 ALA A O 1
ATOM 599 N N . GLU A 1 75 ? 6.300 -16.824 -11.719 1.00 87.56 75 GLU A N 1
ATOM 600 C CA . GLU A 1 75 ? 5.250 -15.907 -11.272 1.00 87.56 75 GLU A CA 1
ATOM 601 C C . GLU A 1 75 ? 4.483 -15.295 -12.459 1.00 87.56 75 GLU A C 1
ATOM 603 O O . GLU A 1 75 ? 3.256 -15.135 -12.381 1.00 87.56 75 GLU A O 1
ATOM 608 N N . ILE A 1 76 ? 5.173 -14.997 -13.568 1.00 88.25 76 ILE A N 1
ATOM 609 C CA . ILE A 1 76 ? 4.559 -14.538 -14.823 1.00 88.25 76 ILE A CA 1
ATOM 610 C C . ILE A 1 76 ? 3.676 -15.637 -15.415 1.00 88.25 76 ILE A C 1
ATOM 612 O O . ILE A 1 76 ? 2.520 -15.371 -15.755 1.00 88.25 76 ILE A O 1
ATOM 616 N N . GLU A 1 77 ? 4.168 -16.869 -15.497 1.00 88.88 77 GLU A N 1
ATOM 617 C CA . GLU A 1 77 ? 3.412 -18.039 -15.947 1.00 88.88 77 GLU A CA 1
ATOM 618 C C . GLU A 1 77 ? 2.196 -18.279 -15.054 1.00 88.88 77 GLU A C 1
ATOM 620 O O . GLU A 1 77 ? 1.075 -18.444 -15.540 1.00 88.88 77 GLU A O 1
ATOM 625 N N . GLY A 1 78 ? 2.376 -18.199 -13.733 1.00 85.69 78 GLY A N 1
ATOM 626 C CA . GLY A 1 78 ? 1.285 -18.308 -12.774 1.00 85.69 78 GLY A CA 1
ATOM 627 C C . GLY A 1 78 ? 0.215 -17.231 -12.976 1.00 85.69 78 GLY A C 1
ATOM 628 O O . GLY A 1 78 ? -0.983 -17.516 -12.884 1.00 85.69 78 GLY A O 1
ATOM 629 N N . LYS A 1 79 ? 0.606 -15.983 -13.260 1.00 84.50 79 LYS A N 1
ATOM 630 C CA . LYS A 1 79 ? -0.332 -14.890 -13.569 1.00 84.50 79 LYS A CA 1
ATOM 631 C C . LYS A 1 79 ? -1.038 -15.116 -14.909 1.00 84.50 79 LYS A C 1
ATOM 633 O O . LYS A 1 79 ? -2.265 -15.034 -14.962 1.00 84.50 79 LYS A O 1
ATOM 638 N N . SER A 1 80 ? -0.286 -15.440 -15.955 1.00 80.81 80 SER A N 1
ATOM 639 C CA . SER A 1 80 ? -0.783 -15.612 -17.326 1.00 80.81 80 SER A CA 1
ATOM 640 C C . SER A 1 80 ? -1.724 -16.806 -17.435 1.00 80.81 80 SER A C 1
ATOM 642 O O . SER A 1 80 ? -2.839 -16.675 -17.933 1.00 80.81 80 SER A O 1
ATOM 644 N N . GLY A 1 81 ? -1.344 -17.945 -16.855 1.00 77.31 81 GLY A N 1
ATOM 645 C CA . GLY A 1 81 ? -2.186 -19.135 -16.806 1.00 77.31 81 GLY A CA 1
ATOM 646 C C . GLY A 1 81 ? -3.485 -18.915 -16.027 1.00 77.31 81 GLY A C 1
ATOM 647 O O . GLY A 1 81 ? -4.515 -19.478 -16.386 1.00 77.31 81 GLY A O 1
ATOM 648 N N . ARG A 1 82 ? -3.485 -18.082 -14.974 1.00 76.88 82 ARG A N 1
ATOM 649 C CA . ARG A 1 82 ? -4.726 -17.696 -14.273 1.00 76.88 82 ARG A CA 1
ATOM 650 C C . ARG A 1 82 ? -5.615 -16.775 -15.115 1.00 76.88 82 ARG A C 1
ATOM 652 O O . ARG A 1 82 ? -6.833 -16.906 -15.040 1.00 76.88 82 ARG A O 1
ATOM 659 N N . CYS A 1 83 ? -5.027 -15.889 -15.918 1.00 77.06 83 CYS A N 1
ATOM 660 C CA . CYS A 1 83 ? -5.764 -15.002 -16.820 1.00 77.06 83 CYS A CA 1
ATOM 661 C C . CYS A 1 83 ? -6.449 -15.789 -17.950 1.00 77.06 83 CYS A C 1
ATOM 663 O O . CYS A 1 83 ? -7.658 -15.688 -18.121 1.00 77.06 83 CYS A O 1
ATOM 665 N N . LEU A 1 84 ? -5.699 -16.652 -18.644 1.00 72.31 84 LEU A N 1
ATOM 666 C CA . LEU A 1 84 ? -6.193 -17.442 -19.782 1.00 72.31 84 LEU A CA 1
ATOM 667 C C . LEU A 1 84 ? -7.274 -18.468 -19.406 1.00 72.31 84 LEU A C 1
ATOM 669 O O . LEU A 1 84 ? -8.050 -18.870 -20.258 1.00 72.31 84 LEU A O 1
ATOM 673 N N . ARG A 1 85 ? -7.338 -18.887 -18.136 1.00 68.38 85 ARG A N 1
ATOM 674 C CA . ARG A 1 85 ? -8.384 -19.785 -17.611 1.00 68.38 85 ARG A CA 1
ATOM 675 C C . ARG A 1 85 ? -9.651 -19.061 -17.135 1.00 68.38 85 ARG A C 1
ATOM 677 O O . ARG A 1 85 ? -10.552 -19.716 -16.624 1.00 68.38 85 ARG A O 1
ATOM 684 N N . SER A 1 86 ? -9.689 -17.731 -17.227 1.00 58.69 86 SER A N 1
ATOM 685 C CA . SER A 1 86 ? -10.809 -16.892 -16.772 1.00 58.69 86 SER A CA 1
ATOM 686 C C . SER A 1 86 ? -11.579 -16.223 -17.927 1.00 58.69 86 SER A C 1
ATOM 688 O O . SER A 1 86 ? -12.427 -15.376 -17.648 1.00 58.69 86 SER A O 1
ATOM 690 N N . ILE A 1 87 ? -11.263 -16.573 -19.183 1.00 49.78 87 ILE A N 1
ATOM 691 C CA . ILE A 1 87 ? -11.938 -16.164 -20.433 1.00 49.78 87 ILE A CA 1
ATOM 692 C C . ILE A 1 87 ? -12.752 -17.358 -20.934 1.00 49.78 87 ILE A C 1
ATOM 694 O O . ILE A 1 87 ? -13.896 -17.136 -21.380 1.00 49.78 87 ILE A O 1
#

pLDDT: mean 91.24, std 8.12, range [49.78, 97.81]

InterPro domains:
  IPR005656 MmgE/PrpD [PTHR16943] (1-85)
  IPR036148 MmgE/PrpD superfamily [SSF103378] (2-86)
  IPR042183 MmgE/PrpD superfamily, domain 1 [G3DSA:1.10.4100.10] (65-80)
  IPR042188 MmgE/PrpD superfamily, domain 2 [G3DSA:3.30.1330.120] (2-64)
  IPR045337 MmgE/PrpD, C-terminal [PF19305] (2-85)

Sequence (87 aa):
MTPRQYREDYLTNSRVHEMTQKVSAVEDGSLNAHRRENPRHVPSIVRITTTDGEEYETRVGYPSGHPERPISDAEIEGKSGRCLRSI

Foldseek 3Di:
DDPVCVDPCNVPDPVVVVVVVVDDDDDDPVQVVLCVVVVQWNKDKDWDADPVGDIDIDIDRHDQCPPVRDDDPVRVCVVVVVVVVVD

Nearest PDB structures (foldseek):
  8clj-assembly1_A  TM=2.540E-01  e=2.331E+00  Homo sapiens
  1xtt-assembly1_D  TM=3.336E-01  e=5.248E+00  Saccharolobus solfataricus
  3g6w-assembly1_B  TM=2.788E-01  e=3.498E+00  Saccharolobus solfataricus
  3g6w-assembly1_C  TM=3.257E-01  e=7.875E+00  Saccharolobus solfataricus
  3g6w-assembly1_A  TM=2.762E-01  e=4.284E+00  Saccharolobus solfataricus

Organism: NCBI:txid755307